Protein AF-A0A965D685-F1 (afdb_monomer_lite)

Foldseek 3Di:
DPVVLVVLLVVLQVLLVVLVVVLVCLVPPVVVPHDPVVSVVSNCVSNVSSVVSNVVSVVSVVVVVVVVVVVVVVVVVPDDDD

Structure (mmCIF, N/CA/C/O backbone):
data_AF-A0A965D685-F1
#
_entry.id   AF-A0A965D685-F1
#
loop_
_atom_site.group_PDB
_atom_site.id
_atom_site.type_symbol
_atom_site.label_atom_id
_atom_site.label_alt_id
_atom_site.label_comp_id
_atom_site.label_asym_id
_atom_site.label_entity_id
_atom_site.label_seq_id
_atom_site.pdbx_PDB_ins_code
_atom_site.Cartn_x
_atom_site.Cartn_y
_atom_site.Cartn_z
_atom_site.occupancy
_atom_site.B_iso_or_equiv
_atom_site.auth_seq_id
_atom_site.auth_comp_id
_atom_site.auth_asym_id
_atom_site.auth_atom_id
_atom_site.pdbx_PDB_model_num
ATOM 1 N N . MET A 1 1 ? -9.352 -2.347 20.874 1.00 59.25 1 MET A N 1
ATOM 2 C CA . MET A 1 1 ? -9.347 -2.754 19.447 1.00 59.25 1 MET A CA 1
ATOM 3 C C . MET A 1 1 ? -8.553 -4.043 19.336 1.00 59.25 1 MET A C 1
ATOM 5 O O . MET A 1 1 ? -7.478 -4.088 19.913 1.00 59.25 1 MET A O 1
ATOM 9 N N . ASN A 1 2 ? -9.072 -5.080 18.671 1.00 73.94 2 ASN A N 1
ATOM 10 C CA . ASN A 1 2 ? -8.383 -6.373 18.580 1.00 73.94 2 ASN A CA 1
ATOM 11 C C . ASN A 1 2 ? -7.017 -6.183 17.891 1.00 73.94 2 ASN A C 1
ATOM 13 O O . ASN A 1 2 ? -6.971 -5.731 16.741 1.00 73.94 2 ASN A O 1
ATOM 17 N N . GLU A 1 3 ? -5.915 -6.464 18.593 1.00 79.88 3 GLU A N 1
ATOM 18 C CA . GLU A 1 3 ? -4.555 -6.117 18.147 1.00 79.88 3 GLU A CA 1
ATOM 19 C C . GLU A 1 3 ? -4.219 -6.729 16.786 1.00 79.88 3 GLU A C 1
ATOM 21 O O . GLU A 1 3 ? -3.629 -6.074 15.930 1.00 79.88 3 GLU A O 1
ATOM 26 N N . LYS A 1 4 ? -4.738 -7.931 16.517 1.00 81.88 4 LYS A N 1
ATOM 27 C CA . LYS A 1 4 ? -4.583 -8.631 15.236 1.00 81.88 4 LYS A CA 1
ATOM 28 C C . LYS A 1 4 ? -5.105 -7.823 14.042 1.00 81.88 4 LYS A C 1
ATOM 30 O O . LYS A 1 4 ? -4.499 -7.854 12.974 1.00 81.88 4 LYS A O 1
ATOM 35 N N . ILE A 1 5 ? -6.213 -7.092 14.199 1.00 82.00 5 ILE A N 1
ATOM 36 C CA . ILE A 1 5 ? -6.781 -6.279 13.110 1.00 82.00 5 ILE A CA 1
ATOM 37 C C . ILE A 1 5 ? -5.974 -4.991 12.924 1.00 82.00 5 ILE A C 1
ATOM 39 O O . ILE A 1 5 ? -5.716 -4.599 11.787 1.00 82.00 5 ILE A O 1
ATOM 43 N N . LYS A 1 6 ? -5.511 -4.375 14.021 1.00 82.88 6 LYS A N 1
ATOM 44 C CA . LYS A 1 6 ? -4.613 -3.210 13.970 1.00 82.88 6 LYS A CA 1
ATOM 45 C C . LYS A 1 6 ? -3.344 -3.537 13.187 1.00 82.88 6 LYS A C 1
ATOM 47 O O . LYS A 1 6 ? -2.998 -2.810 12.261 1.00 82.88 6 LYS A O 1
ATOM 52 N N . THR A 1 7 ? -2.705 -4.657 13.520 1.00 87.56 7 THR A N 1
ATOM 53 C CA . THR A 1 7 ? -1.485 -5.124 12.858 1.00 87.56 7 THR A CA 1
ATOM 54 C C . THR A 1 7 ? -1.718 -5.378 11.376 1.00 87.56 7 THR A C 1
ATOM 56 O O . THR A 1 7 ? -0.928 -4.925 10.559 1.00 87.56 7 THR A O 1
ATOM 59 N N . ARG A 1 8 ? -2.834 -6.013 10.994 1.00 86.94 8 ARG A N 1
ATOM 60 C CA . ARG A 1 8 ? -3.170 -6.221 9.575 1.00 86.94 8 ARG A CA 1
ATOM 61 C C . ARG A 1 8 ? -3.336 -4.909 8.812 1.00 86.94 8 ARG A C 1
ATOM 63 O O . ARG A 1 8 ? -2.782 -4.780 7.729 1.00 86.94 8 ARG A O 1
ATOM 70 N N . ILE A 1 9 ? -4.047 -3.930 9.373 1.00 88.69 9 ILE A N 1
ATOM 71 C CA . ILE A 1 9 ? -4.210 -2.607 8.745 1.00 88.69 9 ILE A CA 1
ATOM 72 C C . ILE A 1 9 ? -2.845 -1.939 8.540 1.00 88.69 9 ILE A C 1
ATOM 74 O O . ILE A 1 9 ? -2.582 -1.410 7.464 1.00 88.69 9 ILE A O 1
ATOM 78 N N . ILE A 1 10 ? -1.971 -1.996 9.547 1.00 89.94 10 ILE A N 1
ATOM 79 C CA . ILE A 1 10 ? -0.611 -1.451 9.458 1.00 89.94 10 ILE A CA 1
ATOM 80 C C . ILE A 1 10 ? 0.191 -2.174 8.371 1.00 89.94 10 ILE A C 1
ATOM 82 O O . ILE A 1 10 ? 0.828 -1.511 7.562 1.00 89.94 10 ILE A O 1
ATOM 86 N N . LEU A 1 11 ? 0.113 -3.505 8.292 1.00 91.25 11 LEU A N 1
ATOM 87 C CA . LEU A 1 11 ? 0.786 -4.286 7.251 1.00 91.25 11 LEU A CA 1
ATOM 88 C C . LEU A 1 11 ? 0.305 -3.917 5.844 1.00 91.25 11 LEU A C 1
ATOM 90 O O . LEU A 1 11 ? 1.135 -3.785 4.952 1.00 91.25 11 LEU A O 1
ATOM 94 N N . PHE A 1 12 ? -0.997 -3.690 5.642 1.00 92.00 12 PHE A N 1
ATOM 95 C CA . PHE A 1 12 ? -1.514 -3.209 4.357 1.00 92.00 12 PHE A CA 1
ATOM 96 C C . PHE A 1 12 ? -1.008 -1.802 4.023 1.00 92.00 12 PHE A C 1
ATOM 98 O O . PHE A 1 12 ? -0.616 -1.551 2.889 1.00 92.00 12 PHE A O 1
ATOM 105 N N . TYR A 1 13 ? -0.952 -0.888 4.996 1.00 90.38 13 TYR A N 1
ATOM 106 C CA . TYR A 1 13 ? -0.373 0.443 4.782 1.00 90.38 13 TYR A CA 1
ATOM 107 C C . TYR A 1 13 ? 1.110 0.376 4.420 1.00 90.38 13 TYR A C 1
ATOM 109 O O . TYR A 1 13 ? 1.537 0.996 3.451 1.00 90.38 13 TYR A O 1
ATOM 117 N N . ILE A 1 14 ? 1.884 -0.404 5.174 1.00 92.81 14 ILE A N 1
ATOM 118 C CA . ILE A 1 14 ? 3.311 -0.606 4.934 1.00 92.81 14 ILE A CA 1
ATOM 119 C C . ILE A 1 14 ? 3.520 -1.236 3.554 1.00 92.81 14 ILE A C 1
ATOM 121 O O . ILE A 1 14 ? 4.270 -0.699 2.746 1.00 92.81 14 ILE A O 1
ATOM 125 N N . GLY A 1 15 ? 2.804 -2.319 3.244 1.00 93.19 15 GLY A N 1
ATOM 126 C CA . GLY A 1 15 ? 2.861 -2.978 1.941 1.00 93.19 15 GLY A CA 1
ATOM 127 C C . GLY A 1 15 ? 2.470 -2.049 0.791 1.00 93.19 15 GLY A C 1
ATOM 128 O O . GLY A 1 15 ? 3.109 -2.077 -0.257 1.00 93.19 15 GLY A O 1
ATOM 129 N N . GLY A 1 16 ? 1.472 -1.184 0.983 1.00 92.25 16 GLY A N 1
ATOM 130 C CA . GLY A 1 16 ? 1.103 -0.147 0.019 1.00 92.25 16 GLY A CA 1
ATOM 131 C C . GLY A 1 16 ? 2.229 0.860 -0.219 1.00 92.25 16 GLY A C 1
ATOM 132 O O . GLY A 1 16 ? 2.562 1.134 -1.365 1.00 92.25 16 GLY A O 1
ATOM 133 N N . ILE A 1 17 ? 2.866 1.358 0.844 1.00 93.88 17 ILE A N 1
ATOM 134 C CA . ILE A 1 17 ? 3.996 2.297 0.745 1.00 93.88 17 ILE A CA 1
ATOM 135 C C . ILE A 1 17 ? 5.194 1.647 0.042 1.00 93.88 17 ILE A C 1
ATOM 137 O O . ILE A 1 17 ? 5.766 2.250 -0.862 1.00 93.88 17 ILE A O 1
ATOM 141 N N . PHE A 1 18 ? 5.553 0.413 0.403 1.00 95.06 18 PHE A N 1
ATOM 142 C CA . PHE A 1 18 ? 6.648 -0.305 -0.253 1.00 95.06 18 PHE A CA 1
ATOM 143 C C . PHE A 1 18 ? 6.367 -0.552 -1.735 1.00 95.06 18 PHE A C 1
ATOM 145 O O . PHE A 1 18 ? 7.243 -0.313 -2.562 1.00 95.06 18 PHE A O 1
ATOM 152 N N . ASN A 1 19 ? 5.148 -0.967 -2.091 1.00 94.62 19 ASN A N 1
ATOM 153 C CA . ASN A 1 19 ? 4.766 -1.118 -3.493 1.00 94.62 19 ASN A CA 1
ATOM 154 C C . ASN A 1 19 ? 4.805 0.224 -4.240 1.00 94.62 19 ASN A C 1
ATOM 156 O O . ASN A 1 19 ? 5.246 0.255 -5.384 1.00 94.62 19 ASN A O 1
ATOM 160 N N . ALA A 1 20 ? 4.422 1.333 -3.602 1.00 93.94 20 ALA A N 1
ATOM 161 C CA . ALA A 1 20 ? 4.492 2.655 -4.218 1.00 93.94 20 ALA A CA 1
ATOM 162 C C . ALA A 1 20 ? 5.944 3.057 -4.503 1.00 93.94 20 ALA A C 1
ATOM 164 O O . ALA A 1 20 ? 6.254 3.499 -5.606 1.00 93.94 20 ALA A O 1
ATOM 165 N N . LEU A 1 21 ? 6.837 2.858 -3.528 1.00 94.88 21 LEU A N 1
ATOM 166 C CA . LEU A 1 21 ? 8.264 3.151 -3.661 1.00 94.88 21 LEU A CA 1
ATOM 167 C C . LEU A 1 21 ? 8.925 2.279 -4.730 1.00 94.88 21 LEU A C 1
ATOM 169 O O . LEU A 1 21 ? 9.666 2.800 -5.557 1.00 94.88 21 LEU A O 1
ATOM 173 N N . LEU A 1 22 ? 8.629 0.976 -4.756 1.00 93.31 22 LEU A N 1
ATOM 174 C CA . LEU A 1 22 ? 9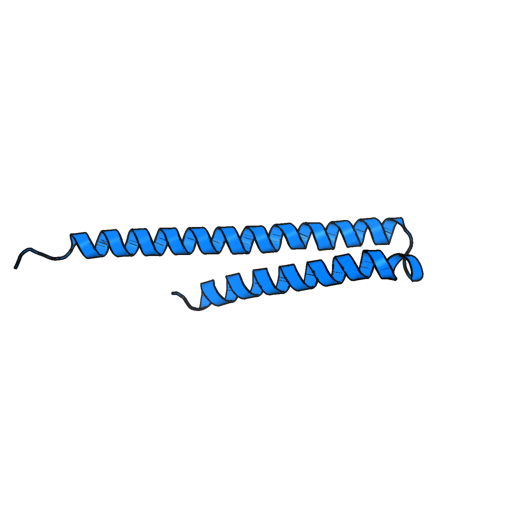.138 0.064 -5.781 1.00 93.31 22 LEU A CA 1
ATOM 175 C C . LEU A 1 22 ? 8.595 0.409 -7.167 1.00 93.31 22 LEU A C 1
ATOM 177 O O . LEU A 1 22 ? 9.355 0.438 -8.127 1.00 93.31 22 LEU A O 1
ATOM 181 N N . GLY A 1 23 ? 7.305 0.728 -7.280 1.00 92.56 23 GLY A N 1
ATOM 182 C CA . GLY A 1 23 ? 6.713 1.179 -8.536 1.00 92.56 23 GLY A CA 1
ATOM 183 C C . GLY A 1 23 ? 7.376 2.455 -9.048 1.00 92.56 23 GLY A C 1
ATOM 184 O O . GLY A 1 23 ? 7.711 2.534 -10.226 1.00 92.56 23 GLY A O 1
ATOM 185 N N . LEU A 1 24 ? 7.627 3.419 -8.157 1.00 94.06 24 LEU A N 1
ATOM 186 C CA . LEU A 1 24 ? 8.323 4.661 -8.480 1.00 94.06 24 LEU A CA 1
ATOM 187 C C . LEU A 1 24 ? 9.771 4.395 -8.917 1.00 94.06 24 LEU A C 1
ATOM 189 O O . LEU A 1 24 ? 10.206 4.902 -9.947 1.00 94.06 24 LEU A O 1
ATOM 193 N N . TYR A 1 25 ? 10.488 3.542 -8.185 1.00 92.88 25 TYR A N 1
ATOM 194 C CA . TYR A 1 25 ? 11.848 3.123 -8.521 1.00 92.88 25 TYR A CA 1
ATOM 195 C C . TYR A 1 25 ? 11.920 2.454 -9.898 1.00 92.88 25 TYR A C 1
ATOM 197 O O . TYR A 1 25 ? 12.785 2.784 -10.701 1.00 92.88 25 TYR A O 1
ATOM 205 N N . VAL A 1 26 ? 10.974 1.567 -10.216 1.00 92.69 26 VAL A N 1
ATOM 206 C CA . VAL A 1 26 ? 10.904 0.927 -11.536 1.00 92.69 26 VAL A CA 1
ATOM 207 C C . VAL A 1 26 ? 10.623 1.949 -12.641 1.00 92.69 26 VAL A C 1
ATOM 209 O O . VAL A 1 26 ? 11.161 1.805 -13.730 1.00 92.69 26 VAL A O 1
ATOM 212 N N . VAL A 1 27 ? 9.831 2.996 -12.396 1.00 92.94 27 VAL A N 1
ATOM 213 C CA . VAL A 1 27 ? 9.568 4.032 -13.414 1.00 92.94 27 VAL A CA 1
ATOM 214 C C . VAL A 1 27 ? 10.818 4.846 -13.740 1.00 92.94 27 VAL A C 1
ATOM 216 O O . VAL A 1 27 ? 11.068 5.115 -14.914 1.00 92.94 27 VAL A O 1
ATOM 219 N N . PHE A 1 28 ? 11.580 5.248 -12.723 1.00 93.06 28 PHE A N 1
ATOM 220 C CA . PHE A 1 28 ? 12.748 6.110 -12.912 1.00 93.06 28 PHE A CA 1
ATOM 221 C C . PHE A 1 28 ? 13.991 5.327 -13.326 1.00 93.06 28 PHE A C 1
ATOM 223 O O . PHE A 1 28 ? 14.634 5.669 -14.316 1.00 93.06 28 PHE A O 1
ATOM 230 N N . GLU A 1 29 ? 14.286 4.246 -12.613 1.00 92.75 29 GLU A N 1
ATOM 231 C CA . GLU A 1 29 ? 15.533 3.510 -12.777 1.00 92.75 29 GLU A CA 1
ATOM 232 C C . GLU A 1 29 ? 15.354 2.282 -13.676 1.00 92.75 29 GLU A C 1
ATOM 234 O O . GLU A 1 29 ? 16.268 1.915 -14.409 1.00 92.75 29 GLU A O 1
ATOM 239 N N . GLY A 1 30 ? 14.158 1.684 -13.701 1.00 85.50 30 GLY A N 1
ATOM 240 C CA . GLY A 1 30 ? 13.852 0.477 -14.478 1.00 85.50 30 GLY A CA 1
ATOM 241 C C . GLY A 1 30 ? 14.252 0.522 -15.955 1.00 85.50 30 GLY A C 1
ATOM 242 O O . GLY A 1 30 ? 14.810 -0.469 -16.425 1.00 85.50 30 GLY A O 1
ATOM 243 N N . PRO A 1 31 ? 14.060 1.632 -16.698 1.00 90.19 31 PRO A N 1
ATOM 244 C CA . PRO A 1 31 ? 14.487 1.720 -18.097 1.00 90.19 31 PRO A CA 1
ATOM 245 C C . PRO A 1 31 ? 15.998 1.562 -18.317 1.00 90.19 31 PRO A C 1
ATOM 247 O O . PRO A 1 31 ? 16.415 1.281 -19.437 1.00 90.19 31 PRO A O 1
ATOM 250 N N . SER A 1 32 ? 16.821 1.746 -17.278 1.00 91.38 32 SER A N 1
ATOM 251 C CA . SER A 1 32 ? 18.279 1.607 -17.376 1.00 91.38 32 SER A CA 1
ATOM 252 C C . SER A 1 32 ? 18.768 0.155 -17.296 1.00 91.38 32 SER A C 1
ATOM 254 O O . SER A 1 32 ? 19.887 -0.129 -17.719 1.00 91.38 32 SER A O 1
ATOM 256 N N . PHE A 1 33 ? 17.937 -0.776 -16.807 1.00 90.69 33 PHE A N 1
ATOM 257 C CA . PHE A 1 33 ? 18.305 -2.190 -16.634 1.00 90.69 33 PHE A CA 1
ATOM 258 C C . PHE A 1 33 ? 17.248 -3.207 -17.102 1.00 90.69 33 PHE A C 1
ATOM 260 O O . PHE A 1 33 ? 17.549 -4.399 -17.152 1.00 90.69 33 PHE A O 1
ATOM 267 N N . LEU A 1 34 ? 16.035 -2.784 -17.480 1.00 90.75 34 LEU A N 1
ATOM 268 C CA . LEU A 1 34 ? 14.962 -3.658 -17.974 1.00 90.75 34 LEU A CA 1
ATOM 269 C C . LEU A 1 34 ? 14.427 -3.215 -19.345 1.00 90.75 34 LEU A C 1
ATOM 271 O O . LEU A 1 34 ? 14.354 -2.019 -19.632 1.00 90.75 34 LEU A O 1
ATOM 275 N N . PRO A 1 35 ? 13.951 -4.166 -20.173 1.00 94.38 35 PRO A N 1
ATOM 276 C CA . PRO A 1 35 ? 13.202 -3.851 -21.382 1.00 94.38 35 PRO A CA 1
ATOM 277 C C . PRO A 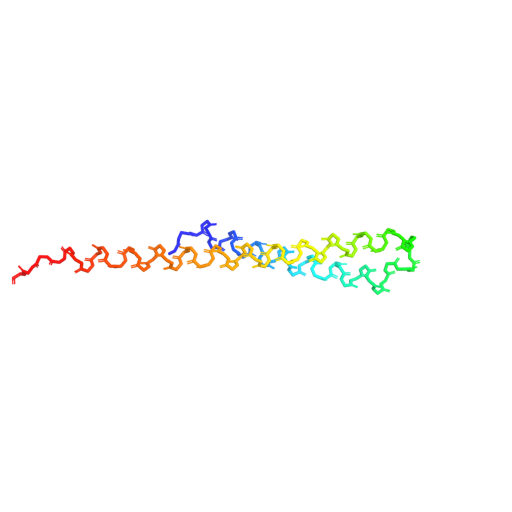1 35 ? 11.942 -3.012 -21.084 1.00 94.38 35 PRO A C 1
ATOM 279 O O . PRO A 1 35 ? 11.273 -3.261 -20.074 1.00 94.38 35 PRO A O 1
ATOM 282 N N . PRO A 1 36 ? 11.536 -2.090 -21.979 1.00 89.94 36 PRO A N 1
ATOM 283 C CA . PRO A 1 36 ? 10.400 -1.187 -21.754 1.00 89.94 36 PRO A CA 1
ATOM 284 C C . PRO A 1 36 ? 9.077 -1.888 -21.414 1.00 89.94 36 PRO A C 1
ATOM 286 O O . PRO A 1 36 ? 8.301 -1.386 -20.598 1.00 89.94 36 PRO A O 1
ATOM 289 N N . ASP A 1 37 ? 8.821 -3.057 -22.006 1.00 92.31 37 ASP A N 1
ATOM 290 C CA . ASP A 1 37 ? 7.607 -3.837 -21.742 1.00 92.31 37 ASP A CA 1
ATOM 291 C C . ASP A 1 37 ? 7.584 -4.404 -20.317 1.00 92.31 37 ASP A C 1
ATOM 293 O O . ASP A 1 37 ? 6.543 -4.394 -19.657 1.00 92.31 37 ASP A O 1
ATOM 297 N N . GLN A 1 38 ? 8.743 -4.827 -19.804 1.00 92.81 38 GLN A N 1
ATOM 298 C CA . GLN A 1 38 ? 8.868 -5.309 -18.428 1.00 92.81 38 GLN A CA 1
ATOM 299 C C . GLN A 1 38 ? 8.733 -4.166 -17.425 1.00 92.81 38 GLN A C 1
ATOM 301 O O . GLN A 1 38 ? 8.050 -4.335 -16.418 1.00 92.81 38 GLN A O 1
ATOM 306 N N . VAL A 1 39 ? 9.311 -2.994 -17.717 1.00 92.50 39 VAL A N 1
ATOM 307 C CA . VAL A 1 39 ? 9.145 -1.783 -16.895 1.00 92.50 39 VAL A CA 1
ATOM 308 C C . VAL A 1 39 ? 7.667 -1.430 -16.777 1.00 92.50 39 VAL A C 1
ATOM 310 O O . VAL A 1 39 ? 7.150 -1.334 -15.667 1.00 92.50 39 VAL A O 1
ATOM 313 N N . LYS A 1 40 ? 6.951 -1.325 -17.905 1.00 92.56 40 LYS A N 1
ATOM 314 C CA . LYS A 1 40 ? 5.508 -1.039 -17.906 1.00 92.56 40 LYS A CA 1
ATOM 315 C C . LYS A 1 40 ? 4.719 -2.061 -17.093 1.00 92.56 40 LYS A C 1
ATOM 317 O O . LYS A 1 40 ? 3.862 -1.670 -16.300 1.00 92.56 40 LYS A O 1
ATOM 322 N N . MET A 1 41 ? 5.007 -3.351 -17.270 1.00 95.00 41 MET A N 1
ATOM 323 C CA . MET A 1 41 ? 4.315 -4.420 -16.552 1.00 95.00 41 MET A CA 1
ATOM 324 C C . MET A 1 41 ? 4.580 -4.355 -15.042 1.00 95.00 41 MET A C 1
ATOM 326 O O . MET A 1 41 ? 3.624 -4.349 -14.268 1.00 95.00 41 MET A O 1
ATOM 330 N N . LEU A 1 42 ? 5.841 -4.253 -14.608 1.00 93.06 42 LEU A N 1
ATOM 331 C CA . LEU A 1 42 ? 6.186 -4.151 -13.186 1.00 93.06 42 LEU A CA 1
ATOM 332 C C . LEU A 1 42 ? 5.602 -2.887 -12.559 1.00 93.06 42 LEU A C 1
ATOM 334 O O . LEU A 1 42 ? 5.021 -2.965 -11.481 1.00 93.06 42 LEU A O 1
ATOM 338 N N . THR A 1 43 ? 5.706 -1.737 -13.226 1.00 93.38 43 THR A N 1
ATOM 339 C CA . THR A 1 43 ? 5.110 -0.486 -12.748 1.00 93.38 43 THR A CA 1
ATOM 340 C C . THR A 1 43 ? 3.605 -0.634 -12.544 1.00 93.38 43 THR A C 1
ATOM 342 O O . THR A 1 43 ? 3.098 -0.247 -11.492 1.00 93.38 43 THR A O 1
ATOM 345 N N . LEU A 1 44 ? 2.885 -1.218 -13.510 1.00 94.69 44 LEU A N 1
ATOM 346 C CA . LEU A 1 44 ? 1.445 -1.463 -13.391 1.00 94.69 44 LEU A CA 1
ATOM 347 C C . LEU A 1 44 ? 1.118 -2.415 -12.242 1.00 94.69 44 LEU A C 1
ATOM 349 O O . LEU A 1 44 ? 0.160 -2.171 -11.512 1.00 94.69 44 LEU A O 1
ATOM 353 N N . VAL A 1 45 ? 1.912 -3.469 -12.050 1.00 95.00 45 VAL A N 1
ATOM 354 C CA . VAL A 1 45 ? 1.740 -4.404 -10.932 1.00 95.00 45 VAL A CA 1
ATOM 355 C C . VAL A 1 45 ? 1.954 -3.681 -9.604 1.00 95.00 45 VAL A C 1
ATOM 357 O O . VAL A 1 45 ? 1.066 -3.700 -8.756 1.00 95.00 45 VAL A O 1
ATOM 360 N N . PHE A 1 46 ? 3.077 -2.989 -9.424 1.00 93.69 46 PHE A N 1
ATOM 361 C CA . PHE A 1 46 ? 3.396 -2.291 -8.180 1.00 93.69 46 PHE A CA 1
ATOM 362 C C . PHE A 1 46 ? 2.383 -1.188 -7.856 1.00 93.69 46 PHE A C 1
ATOM 364 O O . PHE A 1 46 ? 1.872 -1.130 -6.735 1.00 93.69 46 PHE A O 1
ATOM 371 N N . LEU A 1 47 ? 2.009 -0.349 -8.824 1.00 93.12 47 LEU A N 1
ATOM 372 C CA . LEU A 1 47 ? 0.980 0.673 -8.615 1.00 93.12 47 LEU A CA 1
ATOM 373 C C . LEU A 1 47 ? -0.411 0.062 -8.409 1.00 93.12 47 LEU A C 1
ATOM 375 O O . LEU A 1 47 ? -1.151 0.512 -7.536 1.00 93.12 47 LEU A O 1
ATOM 379 N N . GLY A 1 48 ? -0.758 -0.998 -9.138 1.00 93.88 48 GLY A N 1
ATOM 380 C CA . GLY A 1 48 ? -2.015 -1.722 -8.951 1.00 93.88 48 GLY A CA 1
ATOM 381 C C . GLY A 1 48 ? -2.134 -2.291 -7.537 1.00 93.88 48 GLY A C 1
ATOM 382 O O . GLY A 1 48 ? -3.113 -2.030 -6.835 1.00 93.88 48 GLY A O 1
ATOM 383 N N . PHE A 1 49 ? -1.098 -2.985 -7.063 1.00 94.06 49 PHE A N 1
ATOM 384 C CA . PHE A 1 49 ? -1.039 -3.485 -5.691 1.00 94.06 49 PHE A CA 1
ATOM 385 C C . PHE A 1 49 ? -1.041 -2.354 -4.667 1.00 94.06 49 PHE A C 1
ATOM 387 O O . PHE A 1 49 ? -1.681 -2.491 -3.628 1.00 94.06 49 PHE A O 1
ATOM 394 N N . THR A 1 50 ? -0.383 -1.229 -4.940 1.00 94.69 50 THR A N 1
ATOM 395 C CA . THR A 1 50 ? -0.423 -0.042 -4.074 1.00 94.69 50 THR A CA 1
ATOM 396 C C . THR A 1 50 ? -1.864 0.399 -3.823 1.00 94.69 50 THR A C 1
ATOM 398 O O . THR A 1 50 ? -2.286 0.503 -2.668 1.00 94.69 50 THR A O 1
ATOM 401 N N . VAL A 1 51 ? -2.649 0.582 -4.889 1.00 94.19 51 VAL A N 1
ATOM 402 C CA . VAL A 1 51 ? -4.062 0.982 -4.800 1.00 94.19 51 VAL A CA 1
ATOM 403 C C . VAL A 1 51 ? -4.873 -0.038 -4.001 1.00 94.19 51 VAL A C 1
ATOM 405 O O . VAL A 1 51 ? -5.611 0.340 -3.089 1.00 94.19 51 VAL A O 1
ATOM 408 N N . VAL A 1 52 ? -4.703 -1.331 -4.286 1.00 94.31 52 VAL A N 1
ATOM 409 C CA . VAL A 1 52 ? -5.422 -2.410 -3.589 1.00 94.31 52 VAL A CA 1
ATOM 410 C C . VAL A 1 52 ? -5.084 -2.445 -2.095 1.00 94.31 52 VAL A C 1
ATOM 412 O O . VAL A 1 52 ? -5.989 -2.562 -1.268 1.00 94.31 52 VAL A O 1
ATOM 415 N N . ASN A 1 53 ? -3.809 -2.300 -1.730 1.00 92.44 53 ASN A N 1
ATOM 416 C CA . ASN A 1 53 ? -3.358 -2.288 -0.338 1.00 92.44 53 ASN A CA 1
ATOM 417 C C . ASN A 1 53 ? -3.982 -1.126 0.449 1.00 92.44 53 ASN A C 1
ATOM 419 O O . ASN A 1 53 ? -4.542 -1.338 1.528 1.00 92.44 53 ASN A O 1
ATOM 423 N N . PHE A 1 54 ? -3.957 0.090 -0.106 1.00 91.06 54 PHE A N 1
ATOM 424 C CA . PHE A 1 54 ? -4.589 1.251 0.526 1.00 91.06 54 PHE A CA 1
ATOM 425 C C . PHE A 1 54 ? -6.111 1.105 0.621 1.00 91.06 54 PHE A C 1
ATOM 427 O O . PHE A 1 54 ? -6.697 1.436 1.657 1.00 91.06 54 PHE A O 1
ATOM 434 N N . TYR A 1 55 ? -6.752 0.561 -0.416 1.00 92.44 55 TYR A N 1
ATOM 435 C CA . TYR A 1 55 ? -8.186 0.283 -0.407 1.00 92.44 55 TYR A CA 1
ATOM 436 C C . TYR A 1 55 ? -8.566 -0.713 0.698 1.00 92.44 55 TYR A C 1
ATOM 438 O O . TYR A 1 55 ? -9.470 -0.441 1.492 1.00 92.44 55 TYR A O 1
ATOM 446 N N . MET A 1 56 ? -7.841 -1.830 0.814 1.00 90.38 56 MET A N 1
ATOM 447 C CA . MET A 1 56 ? -8.050 -2.832 1.865 1.00 90.38 56 MET A CA 1
ATOM 448 C C . MET A 1 56 ? -7.846 -2.253 3.266 1.00 90.38 56 MET A C 1
ATOM 450 O O . MET A 1 56 ? -8.670 -2.483 4.156 1.00 90.38 56 MET A O 1
ATOM 454 N N . ALA A 1 57 ? -6.795 -1.454 3.465 1.00 89.00 57 ALA A N 1
ATOM 455 C CA . ALA A 1 57 ? -6.541 -0.787 4.737 1.00 89.00 57 ALA A CA 1
ATOM 456 C C . ALA A 1 57 ? -7.697 0.151 5.134 1.00 89.00 57 ALA A C 1
ATOM 458 O O . ALA A 1 57 ? -8.164 0.120 6.279 1.00 89.00 57 ALA A O 1
ATOM 459 N N . GLY A 1 58 ? -8.203 0.944 4.183 1.00 88.75 58 GLY A N 1
ATOM 460 C CA . GLY A 1 58 ? -9.350 1.831 4.386 1.00 88.75 58 GLY A CA 1
ATOM 461 C C . GLY A 1 58 ? -10.646 1.071 4.677 1.00 88.75 58 GLY A C 1
ATOM 462 O O . GLY A 1 58 ? -11.365 1.408 5.623 1.00 88.75 58 GLY A O 1
ATOM 463 N N . TYR A 1 59 ? -10.919 0.008 3.919 1.00 89.75 59 TYR A N 1
ATOM 464 C CA . TYR A 1 59 ? -12.094 -0.844 4.100 1.00 89.75 59 TYR A CA 1
ATOM 465 C C . TYR A 1 59 ? -12.121 -1.500 5.488 1.00 89.75 59 TYR A C 1
ATOM 467 O O . TYR A 1 59 ? -13.127 -1.422 6.198 1.00 89.75 59 TYR A O 1
ATOM 475 N N . LEU A 1 60 ? -10.997 -2.077 5.923 1.00 86.75 60 LEU A N 1
ATOM 476 C CA . LEU A 1 60 ? -10.859 -2.675 7.254 1.00 86.75 60 LEU A CA 1
ATOM 477 C C . LEU A 1 60 ? -11.054 -1.638 8.362 1.00 86.75 60 LEU A C 1
ATOM 479 O O . LEU A 1 60 ? -11.765 -1.901 9.332 1.00 86.75 60 LEU A O 1
ATOM 483 N N . LYS A 1 61 ? -10.485 -0.437 8.211 1.00 86.38 61 LYS A N 1
ATOM 484 C CA . LYS A 1 61 ? -10.661 0.656 9.177 1.00 86.38 61 LYS A CA 1
ATOM 485 C C . LYS A 1 61 ? -12.131 1.065 9.305 1.00 86.38 61 LYS A C 1
ATOM 487 O O . LYS A 1 61 ? -12.609 1.268 10.422 1.00 86.38 61 LYS A O 1
ATOM 492 N N . LYS A 1 62 ? -12.861 1.136 8.186 1.00 87.69 62 LYS A N 1
ATOM 493 C CA . LYS A 1 62 ? -14.302 1.429 8.171 1.00 87.69 62 LYS A CA 1
ATOM 494 C C . LYS A 1 62 ? -15.101 0.339 8.889 1.00 87.69 62 LYS A C 1
ATOM 496 O O . LYS A 1 62 ? -15.866 0.660 9.794 1.00 87.69 62 LYS A O 1
ATOM 501 N N . LYS A 1 63 ? -14.854 -0.936 8.573 1.00 85.62 63 LYS A N 1
ATOM 502 C CA . LYS A 1 63 ? -15.515 -2.077 9.231 1.00 85.62 63 LYS A CA 1
ATOM 503 C C . LYS A 1 63 ? -15.264 -2.130 10.735 1.00 85.62 63 LYS A C 1
ATOM 505 O O . LYS A 1 63 ? -16.182 -2.406 11.500 1.00 85.62 63 LYS A O 1
ATOM 510 N N . VAL A 1 64 ? -14.045 -1.821 11.175 1.00 84.75 64 VAL A N 1
ATOM 511 C CA . VAL A 1 64 ? -13.721 -1.736 12.606 1.00 84.75 64 VAL A CA 1
ATOM 512 C C . VAL A 1 64 ? -14.501 -0.608 13.280 1.00 84.75 64 VAL A C 1
ATOM 514 O O . VAL A 1 64 ? -15.033 -0.815 14.367 1.00 84.75 64 VAL A O 1
ATOM 517 N N . LYS A 1 65 ? -14.613 0.564 12.643 1.00 83.75 65 LYS A N 1
ATOM 518 C CA . LYS A 1 65 ? -15.389 1.689 13.183 1.00 83.75 65 LYS A CA 1
ATOM 519 C C . LYS A 1 65 ? -16.877 1.345 13.301 1.00 83.75 65 LYS A C 1
ATOM 521 O O . LYS A 1 65 ? -17.473 1.626 14.335 1.00 83.75 65 LYS A O 1
ATOM 526 N N . GLU A 1 66 ? -17.447 0.704 12.281 1.00 8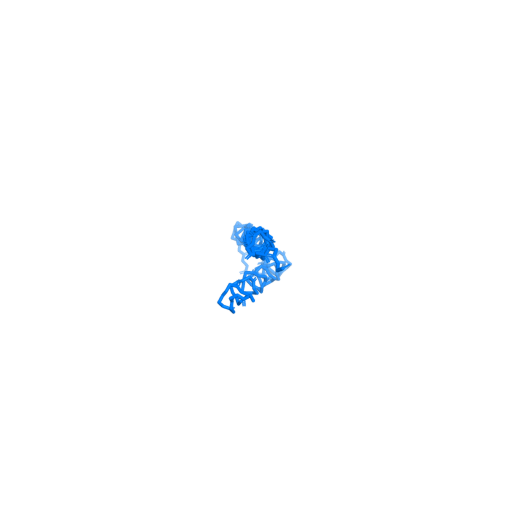5.50 66 GLU A N 1
ATOM 527 C CA . GLU A 1 66 ? -18.835 0.217 12.286 1.00 85.50 66 GLU A CA 1
ATOM 528 C C . GLU A 1 66 ? -19.076 -0.799 13.415 1.00 85.50 66 GLU A C 1
ATOM 530 O O . GLU A 1 66 ? -20.051 -0.679 14.150 1.00 85.50 66 GLU A O 1
ATOM 535 N N . ALA A 1 67 ? -18.158 -1.752 13.611 1.00 82.06 67 ALA A N 1
ATOM 536 C CA . ALA A 1 67 ? -18.258 -2.745 14.680 1.00 82.06 67 ALA A CA 1
ATOM 537 C C . ALA A 1 67 ? -18.162 -2.128 16.086 1.00 82.06 67 ALA A C 1
ATOM 539 O O . ALA A 1 67 ? -18.881 -2.551 16.988 1.00 82.06 67 ALA A O 1
ATOM 540 N N . ILE A 1 68 ? -17.302 -1.120 16.280 1.00 81.69 68 ILE A N 1
ATOM 541 C CA . ILE A 1 68 ? -17.201 -0.389 17.553 1.00 81.69 68 ILE A CA 1
ATOM 542 C C . ILE A 1 68 ? -18.487 0.401 17.818 1.00 81.69 68 ILE A C 1
ATOM 544 O O . ILE A 1 68 ? -19.027 0.309 18.916 1.00 81.69 68 ILE A O 1
ATOM 548 N N . ALA A 1 69 ? -19.007 1.117 16.817 1.00 81.31 69 ALA A N 1
ATOM 549 C CA . ALA A 1 69 ? -20.245 1.884 16.949 1.00 81.31 69 ALA A CA 1
ATOM 550 C C . ALA A 1 69 ? -21.449 0.980 17.274 1.00 81.31 69 ALA A C 1
ATOM 552 O O . ALA A 1 69 ? -22.227 1.283 18.177 1.00 81.31 69 ALA A O 1
ATOM 553 N N . ALA A 1 70 ? -21.558 -0.173 16.606 1.00 79.19 70 ALA A N 1
ATOM 554 C CA . ALA A 1 70 ? -22.583 -1.169 16.905 1.00 79.19 70 ALA A CA 1
ATOM 555 C C . ALA A 1 70 ? -22.442 -1.732 18.332 1.00 79.19 70 ALA A C 1
ATOM 557 O O . ALA A 1 70 ? -23.434 -1.850 19.049 1.00 79.19 70 ALA A O 1
ATOM 558 N N . ALA A 1 71 ? -21.218 -2.032 18.779 1.00 75.69 71 ALA A N 1
ATOM 559 C CA . ALA A 1 71 ? -20.964 -2.526 20.132 1.00 75.69 71 ALA A CA 1
ATOM 560 C C . ALA A 1 71 ? -21.287 -1.492 21.227 1.00 75.69 71 ALA A C 1
ATOM 562 O O . ALA A 1 71 ? -21.811 -1.875 22.269 1.00 75.69 71 ALA A O 1
ATOM 563 N N . GLN A 1 72 ? -21.022 -0.202 20.991 1.00 73.69 72 GLN A N 1
ATOM 564 C CA . GLN A 1 72 ? -21.385 0.876 21.921 1.00 73.69 72 GLN A CA 1
ATOM 565 C C . GLN A 1 72 ? -22.906 1.030 22.027 1.00 73.69 72 GLN A C 1
ATOM 567 O O . GLN A 1 72 ? -23.445 0.942 23.125 1.00 73.69 72 GLN A O 1
ATOM 572 N N . SER A 1 73 ? -23.611 1.091 20.891 1.00 70.38 73 SER A N 1
ATOM 573 C CA . SER A 1 73 ? -25.080 1.198 20.882 1.00 70.38 73 SER A CA 1
ATOM 574 C C . SER A 1 73 ? -25.792 0.039 21.595 1.00 70.38 73 SER A C 1
ATOM 576 O O . SER A 1 73 ? -26.862 0.221 22.169 1.00 70.38 73 SER A O 1
ATOM 578 N N . LYS A 1 74 ? -25.189 -1.158 21.594 1.00 66.62 74 LYS A N 1
ATOM 579 C CA . LYS A 1 74 ? -25.734 -2.341 22.270 1.00 66.62 74 LYS A CA 1
ATOM 580 C C . LYS A 1 74 ? -25.485 -2.339 23.784 1.00 66.62 74 LYS A C 1
ATOM 582 O O . LYS A 1 74 ? -26.242 -2.976 24.506 1.00 66.62 74 LYS A O 1
ATOM 587 N N . ASN A 1 75 ? -24.439 -1.653 24.249 1.00 60.31 75 ASN A N 1
ATOM 588 C CA . ASN A 1 75 ? -24.122 -1.506 25.673 1.00 60.31 75 ASN A CA 1
ATOM 589 C C . ASN A 1 75 ? -24.944 -0.382 26.322 1.00 60.31 75 ASN A C 1
ATOM 591 O O . ASN A 1 75 ? -25.419 -0.550 27.439 1.00 60.31 75 ASN A O 1
ATOM 595 N N . ASP A 1 76 ? -25.192 0.714 25.601 1.00 59.31 76 ASP A N 1
ATOM 596 C CA . ASP A 1 76 ? -25.983 1.844 26.114 1.00 59.31 76 ASP A CA 1
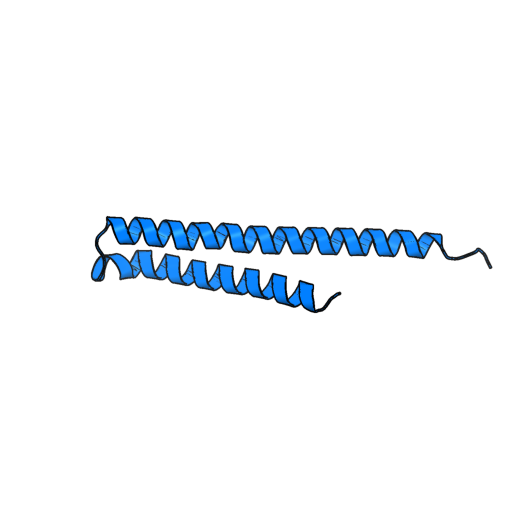ATOM 597 C C . ASP A 1 76 ? -27.469 1.487 26.320 1.00 59.31 76 ASP A C 1
ATOM 599 O O . ASP A 1 76 ? -28.140 2.072 27.167 1.00 59.31 76 ASP A O 1
ATOM 603 N N . GLY A 1 77 ? -27.983 0.482 25.600 1.00 56.72 77 GLY A N 1
ATOM 604 C CA . GLY A 1 77 ? -29.330 -0.070 25.800 1.00 56.72 77 GLY A CA 1
ATOM 605 C C . GLY A 1 77 ? -29.447 -1.124 26.910 1.00 56.72 77 GLY A C 1
ATOM 606 O O . GLY A 1 77 ? -30.546 -1.622 27.144 1.00 56.72 77 GLY A O 1
ATOM 607 N N . ALA A 1 78 ? -28.341 -1.499 27.565 1.00 56.59 78 ALA A N 1
ATOM 608 C CA . ALA A 1 78 ? -28.301 -2.543 28.593 1.00 56.59 78 ALA A CA 1
ATOM 609 C C . ALA A 1 78 ? -28.218 -2.001 30.031 1.00 56.59 78 ALA A C 1
ATOM 611 O O . ALA A 1 78 ? -28.222 -2.804 30.961 1.00 56.59 78 ALA A O 1
ATOM 612 N N . THR A 1 79 ? -28.166 -0.679 30.233 1.00 56.88 79 THR A N 1
ATOM 613 C CA . THR A 1 79 ? -28.291 -0.071 31.567 1.00 56.88 79 THR A CA 1
ATOM 614 C C . THR A 1 79 ? -29.749 -0.201 32.020 1.00 56.88 79 THR A C 1
ATOM 616 O O . THR A 1 79 ? -30.607 0.493 31.468 1.00 56.88 79 THR A O 1
ATOM 619 N N . PRO A 1 80 ? -30.082 -1.075 32.991 1.00 51.88 80 PRO A N 1
ATOM 620 C CA . PRO A 1 80 ? -31.406 -1.050 33.586 1.00 51.88 80 P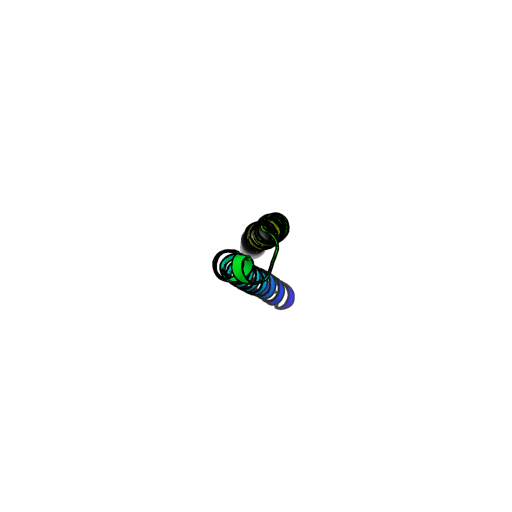RO A CA 1
ATOM 621 C C . PRO A 1 80 ? -31.522 0.260 34.364 1.00 51.88 80 PRO A C 1
ATOM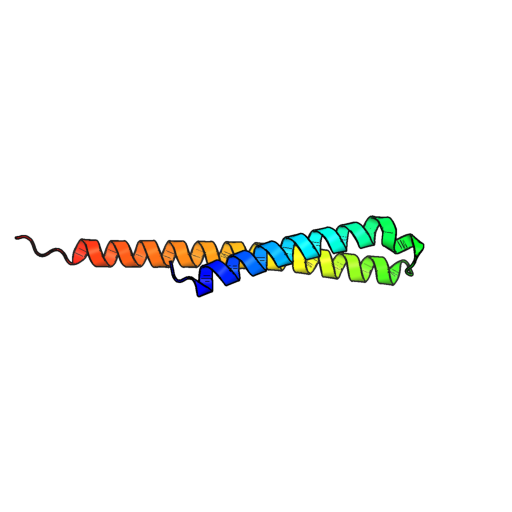 623 O O . PRO A 1 80 ? -30.592 0.638 35.077 1.00 51.88 80 PRO A O 1
ATOM 626 N N . ALA A 1 81 ? -32.644 0.961 34.201 1.00 55.50 81 ALA A N 1
ATOM 627 C CA . ALA A 1 81 ? -32.995 2.077 35.068 1.00 55.50 81 ALA A CA 1
ATOM 628 C C . ALA A 1 81 ? -32.930 1.588 36.526 1.00 55.50 81 ALA A C 1
ATOM 630 O O . ALA A 1 81 ? -33.677 0.680 36.897 1.00 55.50 81 ALA A O 1
ATOM 631 N N . ALA A 1 82 ? -31.964 2.118 37.279 1.00 56.03 82 ALA A N 1
ATOM 632 C CA . ALA A 1 82 ? -31.807 1.881 38.710 1.00 56.03 82 ALA A CA 1
ATOM 633 C C . ALA A 1 82 ? -32.820 2.711 39.504 1.00 56.03 82 ALA A C 1
ATOM 635 O O . ALA A 1 82 ? -33.124 3.842 39.054 1.00 56.03 82 ALA A O 1
#

Sequence (82 aa):
MNEKIKTRIILFYIGGIFNALLGLYVVFEGPSFLPPDQVKMLTLVFLGFTVVNFYMAGYLKKKVKEAIAAAQSKNDGATPAA

Radius of gyration: 20.35 Å; chains: 1; bounding box: 51×15×60 Å

pLDDT: mean 85.51, std 11.66, range [51.88, 95.06]

Secondary structure (DSSP, 8-state):
--HHHHHHHHHHHHHHHHHHHHHHHHHHTGGGTS-HHHHHHHHHHHHHHHHHHHHHHHHHHHHHHHHHHHHHHHHHTT----